Protein AF-A0AAV0AY81-F1 (afdb_monomer_lite)

Secondary structure (DSSP, 8-state):
-HHHHHHHHHHHHHTTTT--TTHHHHHHHHTT-SSHHHHHHHHHHHHHHHHHSGGGGGGGHHHHHHHHHHHTT-SS-HHHHHHHHHHHHHHHHHHHHHHHHHHHT-

Structure (mmCIF, N/CA/C/O backbone):
data_AF-A0AAV0AY81-F1
#
_entry.id   AF-A0AAV0AY81-F1
#
loop_
_atom_site.group_PDB
_atom_site.id
_atom_site.type_symbol
_atom_site.label_atom_id
_atom_site.label_alt_id
_atom_site.label_comp_id
_atom_site.label_asym_id
_atom_site.label_entity_id
_atom_site.label_seq_id
_atom_site.pdbx_PDB_ins_code
_atom_site.Cartn_x
_atom_site.Cartn_y
_atom_site.Cartn_z
_atom_site.occupancy
_atom_site.B_iso_or_equiv
_atom_site.auth_seq_id
_atom_site.auth_comp_id
_atom_site.auth_asym_id
_atom_site.auth_atom_id
_atom_site.pdbx_PDB_model_num
ATOM 1 N N . HIS A 1 1 ? -11.256 5.940 -5.815 1.00 75.69 1 HIS A N 1
ATOM 2 C CA . HIS A 1 1 ? -10.691 4.791 -6.559 1.00 75.69 1 HIS A CA 1
ATOM 3 C C . HIS A 1 1 ? -10.116 5.154 -7.933 1.00 75.69 1 HIS A C 1
ATOM 5 O O . HIS A 1 1 ? -8.985 4.763 -8.181 1.00 75.69 1 HIS A O 1
ATOM 11 N N . SER A 1 2 ? -10.782 5.932 -8.800 1.00 85.50 2 SER A N 1
ATOM 12 C CA . SER A 1 2 ? -10.244 6.259 -10.144 1.00 85.50 2 SER A CA 1
ATOM 13 C C . SER A 1 2 ? -8.879 6.969 -10.131 1.00 85.50 2 SER A C 1
ATOM 15 O O . SER A 1 2 ? -8.036 6.697 -10.974 1.00 85.50 2 SER A O 1
ATOM 17 N N . ILE A 1 3 ? -8.614 7.822 -9.135 1.00 87.75 3 ILE A N 1
ATOM 18 C CA . ILE A 1 3 ? -7.303 8.479 -8.970 1.00 87.75 3 ILE A CA 1
ATOM 19 C C . ILE A 1 3 ? -6.187 7.456 -8.705 1.00 87.75 3 ILE A C 1
ATOM 21 O O . ILE A 1 3 ? -5.106 7.581 -9.263 1.00 87.75 3 ILE A O 1
ATOM 25 N N . ALA A 1 4 ? -6.450 6.423 -7.900 1.00 90.38 4 ALA A N 1
ATOM 26 C CA . ALA A 1 4 ? -5.474 5.372 -7.613 1.00 90.38 4 ALA A CA 1
ATOM 27 C C . ALA A 1 4 ? -5.103 4.574 -8.871 1.00 90.38 4 ALA A C 1
ATOM 29 O O . ALA A 1 4 ? -3.936 4.255 -9.074 1.00 90.38 4 ALA A O 1
ATOM 30 N N . GLN A 1 5 ? -6.080 4.324 -9.750 1.00 89.12 5 GLN A N 1
ATOM 31 C CA . GLN A 1 5 ? -5.827 3.709 -11.054 1.00 89.12 5 GLN A CA 1
ATOM 32 C C . GLN A 1 5 ? -4.929 4.604 -11.908 1.00 89.12 5 GLN A C 1
ATOM 34 O O . GLN A 1 5 ? -3.900 4.142 -12.377 1.00 89.12 5 GLN A O 1
ATOM 39 N N . VAL A 1 6 ? -5.237 5.900 -12.018 1.00 93.56 6 VAL A N 1
ATOM 40 C CA . VAL A 1 6 ? -4.386 6.851 -12.754 1.00 93.56 6 VAL A CA 1
ATOM 41 C C . VAL A 1 6 ? -2.963 6.895 -12.186 1.00 93.56 6 VAL A C 1
ATOM 43 O O . VAL A 1 6 ? -2.004 6.864 -12.950 1.00 93.56 6 VAL A O 1
ATOM 46 N N . ILE A 1 7 ? -2.805 6.925 -10.858 1.00 93.56 7 ILE A N 1
ATOM 47 C CA . ILE A 1 7 ? -1.485 6.862 -10.213 1.00 93.56 7 ILE A CA 1
ATOM 48 C C . ILE A 1 7 ? -0.762 5.571 -10.602 1.00 93.56 7 ILE A C 1
ATOM 50 O O . ILE A 1 7 ? 0.421 5.624 -10.922 1.00 93.56 7 ILE A O 1
ATOM 54 N N . SER A 1 8 ? -1.460 4.435 -10.600 1.00 91.75 8 SER A N 1
ATOM 55 C CA . SER A 1 8 ? -0.893 3.141 -10.975 1.00 91.75 8 SER A CA 1
ATOM 56 C C . SER A 1 8 ? -0.442 3.092 -12.436 1.00 91.75 8 SER A C 1
ATOM 58 O O . SER A 1 8 ? 0.657 2.618 -12.698 1.00 91.75 8 SER A O 1
ATOM 60 N N . GLU A 1 9 ? -1.243 3.608 -13.369 1.00 93.31 9 GLU A N 1
ATOM 61 C CA . GLU A 1 9 ? -0.890 3.682 -14.797 1.00 93.31 9 GLU A CA 1
ATOM 62 C C . GLU A 1 9 ? 0.335 4.581 -15.022 1.00 93.31 9 GLU A C 1
ATOM 64 O O . GLU A 1 9 ? 1.262 4.242 -15.754 1.00 93.31 9 GLU A O 1
ATOM 69 N N . ILE A 1 10 ? 0.393 5.732 -14.342 1.00 94.44 10 ILE A N 1
ATOM 70 C CA . ILE A 1 10 ? 1.565 6.614 -14.421 1.00 94.44 10 ILE A CA 1
ATOM 71 C C . ILE A 1 10 ? 2.786 5.929 -13.793 1.00 94.44 10 ILE A C 1
ATOM 73 O O . ILE A 1 10 ? 3.892 6.044 -14.319 1.00 94.44 10 ILE A O 1
ATOM 77 N N . ALA A 1 11 ? 2.613 5.230 -12.672 1.00 94.00 11 ALA A N 1
ATOM 78 C CA . ALA A 1 11 ? 3.691 4.528 -11.988 1.00 94.00 11 ALA A CA 1
ATOM 79 C C . ALA A 1 11 ? 4.298 3.412 -12.852 1.00 94.00 11 ALA A C 1
ATOM 81 O O . ALA A 1 11 ? 5.523 3.305 -12.892 1.00 94.00 11 ALA A O 1
ATOM 82 N N . ASP A 1 12 ? 3.472 2.659 -13.582 1.00 93.06 12 ASP A N 1
ATOM 83 C CA . ASP A 1 12 ? 3.917 1.622 -14.524 1.00 93.06 12 ASP A CA 1
ATOM 84 C C . ASP A 1 12 ? 4.860 2.177 -15.595 1.00 93.06 12 ASP A C 1
ATOM 86 O O . ASP A 1 12 ? 5.906 1.604 -15.887 1.00 93.06 12 ASP A O 1
ATOM 90 N N . LEU A 1 13 ? 4.568 3.381 -16.085 1.00 93.00 13 LEU A N 1
ATOM 91 C CA . LEU A 1 13 ? 5.416 4.063 -17.061 1.00 93.00 13 LEU A CA 1
ATOM 92 C C . LEU A 1 13 ? 6.665 4.702 -16.434 1.00 93.00 13 LEU A C 1
ATOM 94 O O . LEU A 1 13 ? 7.720 4.761 -17.060 1.00 93.00 13 LEU A O 1
ATOM 98 N N . LYS A 1 14 ? 6.554 5.265 -15.224 1.00 92.75 14 LYS A N 1
ATOM 99 C CA . LYS A 1 14 ? 7.566 6.191 -14.674 1.00 92.75 14 LYS A CA 1
ATOM 100 C C . LYS A 1 14 ? 8.543 5.560 -13.692 1.00 92.75 14 LYS A C 1
ATOM 102 O O . LYS A 1 14 ? 9.664 6.061 -13.561 1.00 92.75 14 LYS A O 1
ATOM 107 N N . LEU A 1 15 ? 8.144 4.516 -12.972 1.00 91.25 15 LEU A N 1
ATOM 108 C CA . LEU A 1 15 ? 9.009 3.882 -11.978 1.00 91.25 15 LEU A CA 1
ATOM 109 C C . LEU A 1 15 ? 10.143 3.050 -12.600 1.00 91.25 15 LEU A C 1
ATOM 111 O O . LEU A 1 15 ? 11.259 3.169 -12.089 1.00 91.25 15 LEU A O 1
ATOM 115 N N . PRO A 1 16 ? 9.949 2.299 -13.707 1.00 88.06 16 PRO A N 1
ATOM 116 C CA . PRO A 1 16 ? 11.055 1.602 -14.375 1.00 88.06 16 PRO A CA 1
ATOM 117 C C . PRO A 1 16 ? 12.166 2.554 -14.847 1.00 88.06 16 PRO A C 1
ATOM 119 O O . PRO A 1 16 ? 13.348 2.228 -14.764 1.00 88.06 16 PRO A O 1
ATOM 122 N N . GLU A 1 17 ? 11.796 3.772 -15.255 1.00 90.44 17 GLU A N 1
ATOM 123 C CA . GLU A 1 17 ? 12.722 4.841 -15.657 1.00 90.44 17 GLU A CA 1
ATOM 124 C C . GLU A 1 17 ? 13.285 5.649 -14.468 1.00 90.44 17 GLU A C 1
ATOM 126 O O . GLU A 1 17 ? 14.009 6.625 -14.660 1.00 90.44 17 GLU A O 1
ATOM 131 N N . LYS A 1 18 ? 12.960 5.272 -13.222 1.00 86.00 18 LYS A N 1
ATOM 132 C CA . LYS A 1 18 ? 13.363 5.970 -11.984 1.00 86.00 18 LYS A CA 1
ATOM 133 C C . LYS A 1 18 ? 12.926 7.444 -11.925 1.00 86.00 18 LYS A C 1
ATOM 135 O O . LYS A 1 18 ? 13.526 8.242 -11.206 1.00 86.00 18 LYS A O 1
ATOM 140 N N . MET A 1 19 ? 11.856 7.815 -12.633 1.00 92.19 19 MET A N 1
ATOM 141 C CA . MET A 1 19 ? 11.404 9.210 -12.759 1.00 92.19 19 MET A CA 1
ATOM 142 C C . MET A 1 19 ? 10.382 9.647 -11.704 1.00 92.19 19 MET A C 1
ATOM 144 O O . MET A 1 19 ? 10.020 10.822 -11.656 1.00 92.19 19 MET A O 1
ATOM 148 N N . TRP A 1 20 ? 9.931 8.744 -10.827 1.00 93.62 20 TRP A N 1
ATOM 149 C CA . TRP A 1 20 ? 9.031 9.092 -9.721 1.00 93.62 20 TRP A CA 1
ATOM 150 C C . TRP A 1 20 ? 9.457 8.494 -8.366 1.00 93.62 20 TRP A C 1
ATOM 152 O O . TRP A 1 20 ? 8.659 7.858 -7.679 1.00 93.62 20 TRP A O 1
ATOM 162 N N . PRO A 1 21 ? 10.710 8.717 -7.928 1.00 90.44 21 PRO A N 1
ATOM 163 C CA . PRO A 1 21 ? 11.287 8.027 -6.769 1.00 90.44 21 PRO A CA 1
ATOM 164 C C . PRO A 1 21 ? 10.582 8.351 -5.443 1.00 90.44 21 PRO A C 1
ATOM 166 O O . PRO A 1 21 ? 10.615 7.560 -4.511 1.00 90.44 21 PRO A O 1
ATOM 169 N N . LYS A 1 22 ? 9.914 9.507 -5.356 1.00 94.00 22 LYS A N 1
ATOM 170 C CA . LYS A 1 22 ? 9.242 9.976 -4.134 1.00 94.00 22 LYS A CA 1
ATOM 171 C C . LYS A 1 22 ? 7.828 9.421 -3.943 1.00 94.00 22 LYS A C 1
ATOM 173 O O . LYS A 1 22 ? 7.203 9.742 -2.936 1.00 94.00 22 LYS A O 1
ATOM 178 N N . LEU A 1 23 ? 7.297 8.652 -4.900 1.00 94.38 23 LEU A N 1
ATOM 179 C CA . LEU A 1 23 ? 5.913 8.173 -4.845 1.00 94.38 23 LEU A CA 1
ATOM 180 C C . LEU A 1 23 ? 5.664 7.301 -3.610 1.00 94.38 23 LEU A C 1
ATOM 182 O O . LEU A 1 23 ? 4.701 7.533 -2.883 1.00 94.38 23 LEU A O 1
ATOM 186 N N . LEU A 1 24 ? 6.538 6.324 -3.357 1.00 93.06 24 LEU A N 1
ATOM 187 C CA . LEU A 1 24 ? 6.345 5.397 -2.246 1.00 93.06 24 LEU A CA 1
ATOM 188 C C . LEU A 1 24 ? 6.455 6.106 -0.892 1.00 93.06 24 LEU A C 1
ATOM 190 O O . LEU A 1 24 ? 5.560 5.965 -0.063 1.00 93.06 24 LEU A O 1
ATOM 194 N N . ASP A 1 25 ? 7.487 6.929 -0.698 1.00 93.75 25 ASP A N 1
ATOM 195 C CA . ASP A 1 25 ? 7.655 7.720 0.528 1.00 93.75 25 ASP A CA 1
ATOM 196 C C . ASP A 1 25 ? 6.456 8.639 0.787 1.00 93.75 25 ASP A C 1
ATOM 198 O O . ASP A 1 25 ? 5.996 8.773 1.924 1.00 93.75 25 ASP A O 1
ATOM 202 N N . PHE A 1 26 ? 5.920 9.255 -0.272 1.00 94.62 26 PHE A N 1
ATOM 203 C CA . PHE A 1 26 ? 4.713 10.069 -0.185 1.00 94.62 26 PHE A CA 1
ATOM 204 C C . PHE A 1 26 ? 3.515 9.251 0.310 1.00 94.62 26 PHE A C 1
ATOM 206 O O . PHE A 1 26 ? 2.835 9.685 1.240 1.00 94.62 26 PHE A O 1
ATOM 213 N N . LEU A 1 27 ? 3.275 8.067 -0.261 1.00 94.94 27 LEU A N 1
ATOM 214 C CA . LEU A 1 27 ? 2.165 7.197 0.144 1.00 94.94 27 LEU A CA 1
ATOM 215 C C . LEU A 1 27 ? 2.333 6.687 1.577 1.00 94.94 27 LEU A C 1
ATOM 217 O O . LEU A 1 27 ? 1.371 6.682 2.340 1.00 94.94 27 LEU A O 1
ATOM 221 N N . ILE A 1 28 ? 3.550 6.321 1.977 1.00 93.06 28 ILE A N 1
ATOM 222 C CA . ILE A 1 28 ? 3.832 5.878 3.346 1.00 93.06 28 ILE A CA 1
ATOM 223 C C . ILE A 1 28 ? 3.522 6.996 4.336 1.00 93.06 28 ILE A C 1
ATOM 225 O O . ILE A 1 28 ? 2.789 6.775 5.297 1.00 93.06 28 ILE A O 1
ATOM 229 N N . LYS A 1 29 ? 3.993 8.216 4.067 1.00 93.44 29 LYS A N 1
ATOM 230 C CA . LYS A 1 29 ? 3.687 9.373 4.913 1.00 93.44 29 LYS A CA 1
ATOM 231 C C . LYS A 1 29 ? 2.187 9.680 4.952 1.00 93.44 29 LYS A C 1
ATOM 233 O O . LYS A 1 29 ? 1.660 10.010 6.009 1.00 93.44 29 LYS A O 1
ATOM 238 N N . ALA A 1 30 ? 1.498 9.576 3.818 1.00 93.12 30 ALA A N 1
ATOM 239 C CA . ALA A 1 30 ? 0.062 9.828 3.739 1.00 93.12 30 ALA A CA 1
ATOM 240 C C . ALA A 1 30 ? -0.768 8.774 4.500 1.00 93.12 30 ALA A C 1
ATOM 242 O O . ALA A 1 30 ? -1.867 9.079 4.958 1.00 93.12 30 ALA A O 1
ATOM 243 N N . SER A 1 31 ? -0.235 7.561 4.694 1.00 91.81 31 SER A N 1
ATOM 244 C CA . SER A 1 31 ? -0.913 6.497 5.450 1.00 91.81 31 SER A CA 1
ATOM 245 C C . SER A 1 31 ? -1.075 6.802 6.944 1.00 91.81 31 SER A C 1
ATOM 247 O O . SER A 1 31 ? -1.924 6.202 7.596 1.00 91.81 31 SER A O 1
ATOM 249 N N . ASP A 1 32 ? -0.314 7.765 7.475 1.00 90.00 32 ASP A N 1
ATOM 250 C CA . ASP A 1 32 ? -0.408 8.227 8.864 1.00 90.00 32 ASP A CA 1
ATOM 251 C C . ASP A 1 32 ? -1.459 9.333 9.070 1.00 90.00 32 ASP A C 1
ATOM 253 O O . ASP A 1 32 ? -1.550 9.908 10.160 1.00 90.00 32 ASP A O 1
ATOM 257 N N . SER A 1 33 ? -2.252 9.659 8.042 1.00 89.50 33 SER A N 1
ATOM 258 C CA . SER A 1 33 ? -3.301 10.669 8.162 1.00 89.50 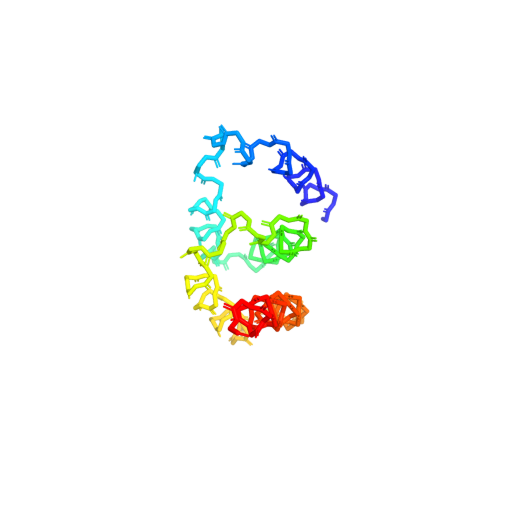33 SER A CA 1
ATOM 259 C C . SER A 1 33 ? -4.294 10.322 9.283 1.00 89.50 33 SER A C 1
ATOM 261 O O . SER A 1 33 ? -4.750 9.181 9.393 1.00 89.50 33 SER A O 1
ATOM 263 N N . PRO A 1 34 ? -4.697 11.296 10.123 1.00 86.88 34 PRO A N 1
ATOM 264 C CA . PRO A 1 34 ? -5.719 11.062 11.137 1.00 86.88 34 PRO A CA 1
ATOM 265 C C . PRO A 1 34 ? -7.113 10.828 10.533 1.00 86.88 34 PRO A C 1
ATOM 267 O O . PRO A 1 34 ? -7.985 10.294 11.236 1.00 86.88 34 PRO A O 1
ATOM 270 N N . ALA A 1 35 ? -7.326 11.226 9.272 1.00 89.69 35 ALA A N 1
ATOM 271 C CA . ALA A 1 35 ? -8.584 11.105 8.553 1.00 89.69 35 ALA A CA 1
ATOM 272 C C . ALA A 1 35 ? -8.722 9.715 7.915 1.00 89.69 35 ALA A C 1
ATOM 274 O O . ALA A 1 35 ? -7.984 9.361 6.998 1.00 89.69 35 ALA A O 1
ATOM 275 N N . ALA A 1 36 ? -9.726 8.952 8.359 1.00 88.06 36 ALA A N 1
ATOM 276 C CA . ALA A 1 36 ? -9.957 7.582 7.892 1.00 88.06 36 ALA A CA 1
ATOM 277 C C . ALA A 1 36 ? -10.096 7.490 6.361 1.00 88.06 36 ALA A C 1
ATOM 279 O O . ALA A 1 36 ? -9.519 6.603 5.745 1.00 88.06 36 ALA A O 1
ATOM 280 N N . HIS A 1 37 ? -10.783 8.452 5.737 1.00 89.44 37 HIS A N 1
ATOM 281 C CA . HIS A 1 37 ? -10.952 8.481 4.285 1.00 89.44 37 HIS A CA 1
ATOM 282 C C . HIS A 1 37 ? -9.629 8.658 3.520 1.00 89.44 37 HIS A C 1
ATOM 284 O O . HIS A 1 37 ? -9.419 8.036 2.482 1.00 89.44 37 HIS A O 1
ATOM 290 N N . GLU A 1 38 ? -8.710 9.486 4.024 1.00 91.00 38 GLU A N 1
ATOM 291 C CA . GLU A 1 38 ? -7.403 9.663 3.382 1.00 91.00 38 GLU A CA 1
ATOM 292 C C . GLU A 1 38 ? -6.585 8.373 3.468 1.00 91.00 38 GLU A C 1
ATOM 294 O O . GLU A 1 38 ? -5.992 7.942 2.479 1.00 91.00 38 GLU A O 1
ATOM 299 N N . GLN A 1 39 ? -6.627 7.707 4.622 1.00 92.06 39 GLN A N 1
ATOM 300 C CA . GLN A 1 39 ? -5.975 6.420 4.826 1.00 92.06 39 GLN A CA 1
ATOM 301 C C . GLN A 1 39 ? -6.557 5.332 3.908 1.00 92.06 39 GLN A C 1
ATOM 303 O O . GLN A 1 39 ? -5.793 4.595 3.288 1.00 92.06 39 GLN A O 1
ATOM 308 N N . GLU A 1 40 ? -7.882 5.266 3.737 1.00 93.7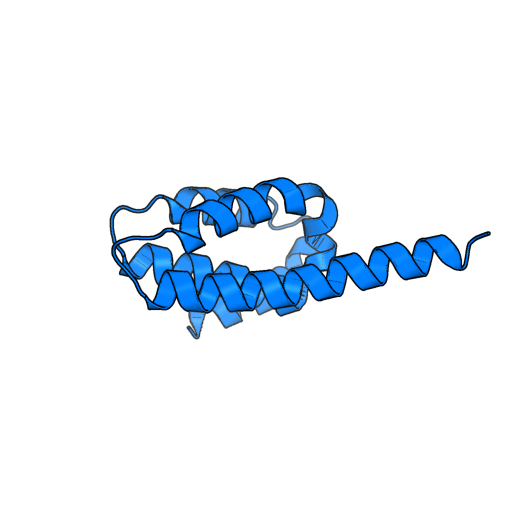5 40 GLU A N 1
ATOM 309 C CA . GLU A 1 40 ? -8.541 4.365 2.774 1.00 93.75 40 GLU A CA 1
ATOM 310 C C . GLU A 1 40 ? -8.008 4.564 1.353 1.00 93.75 40 GLU A C 1
ATOM 312 O O . GLU A 1 40 ? -7.618 3.602 0.687 1.00 93.75 40 GLU A O 1
ATOM 317 N N . VAL A 1 41 ? -7.939 5.817 0.892 1.00 94.06 41 VAL A N 1
ATOM 318 C CA . VAL A 1 41 ? -7.450 6.144 -0.454 1.00 94.06 41 VAL A CA 1
ATOM 319 C C . VAL A 1 41 ? -5.983 5.751 -0.622 1.00 94.06 41 VAL A C 1
ATOM 321 O O . VAL A 1 41 ? -5.612 5.199 -1.662 1.00 94.06 41 VAL A O 1
ATOM 324 N N . VAL A 1 42 ? -5.149 5.997 0.388 1.00 94.88 42 VAL A N 1
ATOM 325 C CA . VAL A 1 42 ? -3.723 5.648 0.361 1.00 94.88 42 VAL A CA 1
ATOM 326 C C . VAL A 1 42 ? -3.526 4.135 0.314 1.00 94.88 42 VAL A C 1
ATOM 328 O O . VAL A 1 42 ? -2.791 3.647 -0.546 1.00 94.88 42 VAL A O 1
ATOM 331 N N . ILE A 1 43 ? -4.211 3.381 1.177 1.00 95.88 43 ILE A N 1
ATOM 332 C CA . ILE A 1 43 ? -4.124 1.915 1.199 1.00 95.88 43 ILE A CA 1
ATOM 333 C C . ILE A 1 43 ? -4.640 1.316 -0.108 1.00 95.88 43 ILE A C 1
ATOM 335 O O . ILE A 1 43 ? -3.998 0.424 -0.663 1.00 95.88 43 ILE A O 1
ATOM 339 N N . PHE A 1 44 ? -5.737 1.839 -0.657 1.00 95.69 44 PHE A N 1
ATOM 340 C CA . PHE A 1 44 ? -6.228 1.402 -1.960 1.00 95.69 44 PHE A CA 1
ATOM 341 C C . PHE A 1 44 ? -5.237 1.713 -3.090 1.00 95.69 44 PHE A C 1
ATOM 343 O O . PHE A 1 44 ? -5.054 0.898 -3.991 1.00 95.69 44 PHE A O 1
ATOM 350 N N . THR A 1 45 ? -4.552 2.857 -3.031 1.00 95.88 45 THR A N 1
ATOM 351 C CA . THR A 1 45 ? -3.508 3.205 -4.007 1.00 95.88 45 THR A CA 1
ATOM 352 C C . THR A 1 45 ? -2.325 2.245 -3.923 1.00 95.88 45 THR A C 1
ATOM 354 O O . THR A 1 45 ? -1.862 1.744 -4.949 1.00 95.88 45 THR A O 1
ATOM 357 N N . LEU A 1 46 ? -1.876 1.916 -2.710 1.00 95.06 46 LEU A N 1
ATOM 358 C CA . LEU A 1 46 ? -0.838 0.907 -2.498 1.00 95.06 46 LEU A CA 1
ATOM 359 C C . LEU A 1 46 ? -1.282 -0.463 -3.020 1.00 95.06 46 LEU A C 1
ATOM 361 O O . LEU A 1 46 ? -0.522 -1.100 -3.741 1.00 95.06 46 LEU A O 1
ATOM 365 N N . TYR A 1 47 ? -2.522 -0.882 -2.754 1.00 94.56 47 TYR A N 1
ATOM 366 C CA . TYR A 1 47 ? -3.095 -2.105 -3.323 1.00 94.56 47 TYR A CA 1
ATOM 367 C C . TYR A 1 47 ? -3.027 -2.122 -4.858 1.00 94.56 47 TYR A C 1
ATOM 369 O O . TYR A 1 47 ? -2.559 -3.101 -5.441 1.00 94.56 47 TYR A O 1
ATOM 377 N N . THR A 1 48 ? -3.438 -1.038 -5.524 1.00 94.00 48 THR A N 1
ATOM 378 C CA . THR A 1 48 ? -3.367 -0.956 -6.991 1.00 94.00 48 THR A CA 1
ATOM 379 C C . THR A 1 48 ? -1.931 -0.995 -7.507 1.00 94.00 48 THR A C 1
ATOM 381 O O . THR A 1 48 ? -1.660 -1.698 -8.473 1.00 94.00 48 THR A O 1
ATOM 384 N N . LEU A 1 49 ? -0.990 -0.338 -6.824 1.00 93.31 49 LEU A N 1
ATOM 385 C CA . LEU A 1 49 ? 0.425 -0.382 -7.196 1.00 93.31 49 LEU A CA 1
ATOM 386 C C . LEU A 1 49 ? 1.018 -1.785 -7.040 1.00 93.31 49 LEU A C 1
ATOM 388 O O . LEU A 1 49 ? 1.803 -2.205 -7.885 1.00 93.31 49 LEU A O 1
ATOM 392 N N . MET A 1 50 ? 0.620 -2.536 -6.010 1.00 91.44 50 MET A N 1
ATOM 393 C CA . MET A 1 50 ? 1.054 -3.929 -5.848 1.00 91.44 50 MET A CA 1
ATOM 394 C C . MET A 1 50 ? 0.516 -4.846 -6.956 1.00 91.44 50 MET A C 1
ATOM 396 O O . MET A 1 50 ? 1.122 -5.871 -7.244 1.00 91.44 50 MET A O 1
ATOM 400 N N . ASN A 1 51 ? -0.591 -4.496 -7.611 1.00 88.56 51 ASN A N 1
ATOM 401 C CA . ASN A 1 51 ? -1.078 -5.269 -8.756 1.00 88.56 51 ASN A CA 1
ATOM 402 C C . ASN A 1 51 ? -0.311 -4.987 -10.047 1.00 88.56 51 ASN A C 1
ATOM 404 O O . ASN A 1 51 ? -0.218 -5.870 -10.892 1.00 88.56 51 ASN A O 1
ATOM 408 N N . THR A 1 52 ? 0.216 -3.775 -10.195 1.00 87.69 52 THR A N 1
ATOM 409 C CA . THR A 1 52 ? 0.764 -3.305 -11.474 1.00 87.69 52 THR A CA 1
ATOM 410 C C . THR A 1 52 ? 2.289 -3.355 -11.489 1.00 87.69 52 THR A C 1
ATOM 412 O O . THR A 1 52 ? 2.884 -3.861 -12.430 1.00 87.69 52 THR A O 1
ATOM 415 N N . VAL A 1 53 ? 2.934 -2.896 -10.412 1.00 87.06 53 VAL A N 1
ATOM 416 C CA . VAL A 1 53 ? 4.380 -2.606 -10.371 1.00 87.06 53 VAL A CA 1
ATOM 417 C C . VAL A 1 53 ? 5.088 -3.195 -9.146 1.00 87.06 53 VAL A C 1
ATOM 419 O O . VAL A 1 53 ? 6.113 -2.676 -8.705 1.00 87.06 53 VAL A O 1
ATOM 422 N N . VAL A 1 54 ? 4.576 -4.283 -8.559 1.00 85.50 54 VAL A N 1
ATOM 423 C CA . VAL A 1 54 ? 5.167 -4.882 -7.340 1.00 85.50 54 VAL A CA 1
ATOM 424 C C . VAL A 1 54 ? 6.659 -5.196 -7.480 1.00 85.50 54 VAL A C 1
ATOM 426 O O . VAL A 1 54 ? 7.419 -4.957 -6.544 1.00 85.50 54 VAL A O 1
ATOM 429 N N . GLY A 1 55 ? 7.103 -5.645 -8.659 1.00 85.62 55 GLY A N 1
ATOM 430 C CA . GLY A 1 55 ? 8.514 -5.947 -8.912 1.00 85.62 55 GLY A CA 1
ATOM 431 C C . GLY A 1 55 ? 9.430 -4.730 -8.789 1.00 85.62 55 GLY A C 1
ATOM 432 O O . GLY A 1 55 ? 10.570 -4.863 -8.353 1.00 85.62 55 GLY A O 1
ATOM 433 N N . THR A 1 56 ? 8.924 -3.531 -9.082 1.00 88.62 56 THR A N 1
ATOM 434 C CA . THR A 1 56 ? 9.684 -2.283 -8.945 1.00 88.62 56 THR A CA 1
ATOM 435 C C . THR A 1 56 ? 9.906 -1.887 -7.485 1.00 88.62 56 THR A C 1
ATOM 437 O O . THR A 1 56 ? 10.841 -1.148 -7.190 1.00 88.62 56 THR A O 1
ATOM 440 N N . PHE A 1 57 ? 9.092 -2.405 -6.563 1.00 87.94 57 PHE A N 1
ATOM 441 C CA . PHE A 1 57 ? 9.192 -2.143 -5.126 1.00 87.94 57 PHE A CA 1
ATOM 442 C C . PHE A 1 57 ? 9.782 -3.315 -4.331 1.00 87.94 57 PHE A C 1
ATOM 444 O O . PHE A 1 57 ? 9.649 -3.336 -3.108 1.00 87.94 57 PHE A O 1
ATOM 451 N N . ALA A 1 58 ? 10.443 -4.278 -4.987 1.00 87.31 58 ALA A N 1
ATOM 452 C CA . ALA A 1 58 ? 10.996 -5.472 -4.340 1.00 87.31 58 ALA A CA 1
ATOM 453 C C . ALA A 1 58 ? 11.876 -5.140 -3.116 1.00 87.31 58 ALA A C 1
ATOM 455 O O . ALA A 1 58 ? 11.700 -5.720 -2.044 1.00 87.31 58 ALA A O 1
ATOM 456 N N . GLU A 1 59 ? 12.760 -4.146 -3.241 1.00 88.44 59 GLU A N 1
ATOM 457 C CA . GLU A 1 59 ? 13.641 -3.690 -2.152 1.00 88.44 59 GLU A CA 1
ATOM 458 C C . GLU A 1 59 ? 12.878 -2.989 -1.014 1.00 88.44 59 GLU A C 1
ATOM 460 O O . GLU A 1 59 ? 13.322 -2.987 0.134 1.00 88.44 59 GLU A O 1
ATOM 465 N N . ASN A 1 60 ? 11.702 -2.425 -1.304 1.00 90.50 60 ASN A N 1
ATOM 466 C CA . ASN A 1 60 ? 10.871 -1.716 -0.333 1.00 90.50 60 ASN A CA 1
ATOM 467 C C . ASN A 1 60 ? 9.795 -2.600 0.317 1.00 90.50 60 ASN A C 1
ATOM 469 O O . ASN A 1 60 ? 9.094 -2.136 1.223 1.00 90.50 60 ASN A O 1
ATOM 473 N N . LEU A 1 61 ? 9.658 -3.867 -0.092 1.00 88.94 61 LEU A N 1
ATOM 474 C CA . LEU A 1 61 ? 8.643 -4.777 0.445 1.00 88.94 61 LEU A CA 1
ATOM 475 C C . LEU A 1 61 ? 8.637 -4.865 1.981 1.00 88.94 61 LEU A C 1
ATOM 477 O O . LEU A 1 61 ? 7.543 -4.814 2.543 1.00 88.94 61 LEU A O 1
ATOM 481 N N . PRO A 1 62 ? 9.780 -4.924 2.700 1.00 89.75 62 PRO A N 1
ATOM 482 C CA . PRO A 1 62 ? 9.767 -4.937 4.166 1.00 89.75 62 PRO A CA 1
ATOM 483 C C . PRO A 1 62 ? 9.049 -3.725 4.780 1.00 89.75 62 PRO A C 1
ATOM 485 O O . PRO A 1 62 ? 8.296 -3.860 5.744 1.00 89.75 62 PRO A O 1
ATOM 488 N N . GLN A 1 63 ? 9.239 -2.540 4.196 1.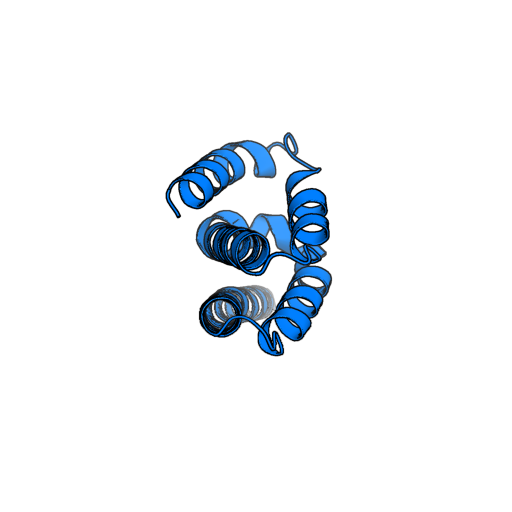00 91.62 63 GLN A N 1
ATOM 489 C CA . GLN A 1 63 ? 8.600 -1.308 4.655 1.00 91.62 63 GLN A CA 1
ATOM 490 C C . GLN A 1 63 ? 7.096 -1.312 4.350 1.00 91.62 63 GLN A C 1
ATOM 492 O O . GLN A 1 63 ? 6.292 -0.942 5.207 1.00 91.62 63 GLN A O 1
ATOM 497 N N . ILE A 1 64 ? 6.712 -1.790 3.163 1.00 92.62 64 ILE A N 1
ATOM 498 C CA . ILE A 1 64 ? 5.309 -1.937 2.753 1.00 92.62 64 ILE A CA 1
ATOM 499 C C . ILE A 1 64 ? 4.583 -2.946 3.658 1.00 92.62 64 ILE A C 1
ATOM 501 O O . ILE A 1 64 ? 3.461 -2.687 4.090 1.00 92.62 64 ILE A O 1
ATOM 505 N N . TYR A 1 65 ? 5.232 -4.056 4.025 1.00 91.38 65 TYR A N 1
ATOM 506 C CA . TYR A 1 65 ? 4.672 -5.028 4.964 1.00 91.38 65 TYR A CA 1
ATOM 507 C C . TYR A 1 65 ? 4.425 -4.439 6.347 1.00 91.38 65 TYR A C 1
ATOM 509 O O . TYR A 1 65 ? 3.362 -4.680 6.914 1.00 91.38 65 TYR A O 1
ATOM 517 N N . ASN A 1 66 ? 5.357 -3.647 6.882 1.00 92.25 66 ASN A N 1
ATOM 518 C CA . ASN A 1 66 ? 5.147 -2.969 8.163 1.00 92.25 66 ASN A CA 1
ATOM 519 C C . ASN A 1 66 ? 3.961 -1.998 8.108 1.00 92.25 66 ASN A C 1
ATOM 521 O O . ASN A 1 66 ? 3.155 -1.956 9.041 1.00 92.25 66 ASN A O 1
ATOM 525 N N . LEU A 1 67 ? 3.819 -1.256 7.007 1.00 94.69 67 LEU A N 1
ATOM 526 C CA . LEU A 1 67 ? 2.672 -0.378 6.791 1.00 94.69 67 LEU A CA 1
ATOM 527 C C . LEU A 1 67 ? 1.362 -1.176 6.762 1.00 94.69 67 LEU A C 1
ATOM 529 O O . LEU A 1 67 ? 0.419 -0.827 7.471 1.00 94.69 67 LEU A O 1
ATOM 533 N N . PHE A 1 68 ? 1.303 -2.279 6.013 1.00 95.06 68 PHE A N 1
ATOM 534 C CA . PHE A 1 68 ? 0.117 -3.136 5.977 1.00 95.06 68 PHE A CA 1
ATOM 535 C C . PHE A 1 68 ? -0.163 -3.816 7.322 1.00 95.06 68 PHE A C 1
ATOM 537 O O . PHE A 1 68 ? -1.315 -3.890 7.735 1.00 95.06 68 PHE A O 1
ATOM 544 N N . ALA A 1 69 ? 0.855 -4.238 8.071 1.00 94.31 69 ALA A N 1
ATOM 545 C CA . ALA A 1 69 ? 0.665 -4.789 9.413 1.00 94.31 69 ALA A CA 1
ATOM 546 C C . ALA A 1 69 ? -0.008 -3.778 10.358 1.00 94.31 69 ALA A C 1
ATOM 548 O O . ALA A 1 69 ? -0.897 -4.152 11.124 1.00 94.31 69 ALA A O 1
ATOM 549 N N . LYS A 1 70 ? 0.362 -2.494 10.259 1.00 94.25 70 LYS A N 1
ATOM 550 C CA . LYS A 1 70 ? -0.297 -1.400 10.985 1.00 94.25 70 LYS A CA 1
ATOM 551 C C . LYS A 1 70 ? -1.727 -1.169 10.484 1.00 94.25 70 LYS A C 1
ATOM 553 O O . LYS A 1 70 ? -2.647 -1.097 11.293 1.00 94.25 70 LYS A O 1
ATOM 558 N N . ALA A 1 71 ? -1.929 -1.093 9.168 1.00 95.44 71 ALA A N 1
ATOM 559 C CA . ALA A 1 71 ? -3.239 -0.831 8.567 1.00 95.44 71 ALA A CA 1
ATOM 560 C C . ALA A 1 71 ? -4.263 -1.959 8.815 1.00 95.44 71 ALA A C 1
ATOM 562 O O . ALA A 1 71 ? -5.451 -1.690 8.972 1.00 95.44 71 ALA A O 1
ATOM 563 N N . LEU A 1 72 ? -3.822 -3.215 8.949 1.00 96.00 72 LEU A N 1
ATOM 564 C CA . LEU A 1 72 ? -4.680 -4.337 9.362 1.00 96.00 72 LEU A CA 1
ATOM 565 C C . LEU A 1 72 ? -5.326 -4.131 10.735 1.00 96.00 72 LEU A C 1
ATOM 567 O O . LEU A 1 72 ? -6.395 -4.680 11.002 1.00 96.00 72 LEU A O 1
ATOM 571 N N . GLN A 1 73 ? -4.670 -3.369 11.607 1.00 94.94 73 GLN A N 1
ATOM 572 C CA . GLN A 1 73 ? -5.130 -3.083 12.962 1.00 94.94 73 GLN A CA 1
ATOM 573 C C . GLN A 1 73 ? -5.876 -1.749 13.046 1.00 94.94 73 GLN A C 1
ATOM 575 O O . GLN A 1 73 ? -6.136 -1.272 14.150 1.00 94.94 73 GLN A O 1
ATOM 580 N N . ASP A 1 74 ? -6.219 -1.136 11.906 1.00 94.38 74 ASP A N 1
ATOM 581 C CA . ASP A 1 74 ? -6.886 0.159 11.900 1.00 94.38 74 ASP A CA 1
ATOM 582 C C . ASP A 1 74 ? -8.207 0.089 12.683 1.00 94.38 74 ASP A C 1
ATOM 584 O O . ASP A 1 74 ? -9.077 -0.706 12.325 1.00 94.38 74 ASP A O 1
ATOM 588 N N . PRO A 1 75 ? -8.400 0.884 13.749 1.00 91.75 75 PRO A N 1
ATOM 589 C CA . PRO A 1 75 ? -9.601 0.788 14.570 1.00 91.75 75 PRO A CA 1
ATOM 590 C C . PRO A 1 75 ? -10.793 1.545 13.970 1.00 91.75 75 PRO A C 1
ATOM 592 O O . PRO A 1 75 ? -11.926 1.330 14.401 1.00 91.75 75 PRO A O 1
ATOM 595 N N . LYS A 1 76 ? -10.559 2.434 12.999 1.00 91.06 76 LYS A N 1
ATOM 596 C CA . LYS A 1 76 ? -11.528 3.424 12.516 1.00 91.06 76 LYS A CA 1
ATOM 597 C C . LYS A 1 76 ? -12.274 2.959 11.270 1.00 91.06 76 LYS A C 1
ATOM 599 O O . LYS A 1 76 ? -13.454 3.267 11.135 1.00 91.06 76 LYS A O 1
ATOM 604 N N . SER A 1 77 ? -11.607 2.235 10.373 1.00 94.56 77 SER A N 1
ATOM 605 C CA . SER A 1 77 ? -12.149 1.853 9.072 1.00 94.56 77 SER A CA 1
ATOM 606 C C . SER A 1 77 ? -12.017 0.355 8.814 1.00 94.56 77 SER A C 1
ATOM 608 O O . SER A 1 77 ? -10.928 -0.215 8.747 1.00 94.56 77 SER A O 1
ATOM 610 N N . LEU A 1 78 ? -13.167 -0.295 8.619 1.00 95.06 78 LEU A N 1
ATOM 611 C CA . LEU A 1 78 ? -13.218 -1.674 8.138 1.00 95.06 78 LEU A CA 1
ATOM 612 C C . LEU A 1 78 ? -12.655 -1.792 6.716 1.00 95.06 78 LEU A C 1
ATOM 614 O O . LEU A 1 78 ? -12.013 -2.794 6.413 1.00 95.06 78 LEU A O 1
ATOM 618 N N . GLU A 1 79 ? -12.863 -0.777 5.878 1.00 95.12 79 GLU A N 1
ATOM 619 C CA . GLU A 1 79 ? -12.431 -0.770 4.480 1.00 95.12 79 GLU A CA 1
ATOM 620 C C . GLU A 1 79 ? -10.904 -0.745 4.363 1.00 95.12 79 GLU A C 1
ATOM 622 O O . GLU A 1 79 ? -10.330 -1.497 3.571 1.00 95.12 79 GLU A O 1
ATOM 627 N N . VAL A 1 80 ? -10.232 0.037 5.221 1.00 95.75 80 VAL A N 1
ATOM 628 C CA . VAL A 1 80 ? -8.767 0.009 5.365 1.00 95.75 80 VAL A CA 1
ATOM 629 C C . VAL A 1 80 ? -8.298 -1.410 5.662 1.00 95.75 80 VAL A C 1
ATOM 631 O O . VAL A 1 80 ? -7.432 -1.934 4.956 1.00 95.75 80 VAL A O 1
ATOM 634 N N . ARG A 1 81 ? -8.890 -2.066 6.668 1.00 97.06 81 ARG A N 1
ATOM 635 C CA . ARG A 1 81 ? -8.506 -3.433 7.046 1.00 97.06 81 ARG A CA 1
ATOM 636 C C . ARG A 1 81 ? -8.759 -4.425 5.907 1.00 97.06 81 ARG A C 1
ATOM 638 O O . ARG A 1 81 ? -7.874 -5.217 5.589 1.00 97.06 81 ARG A O 1
ATOM 645 N N . ALA A 1 82 ? -9.926 -4.361 5.267 1.00 97.00 82 ALA A N 1
ATOM 646 C CA . ALA A 1 82 ? -10.309 -5.258 4.178 1.00 97.00 82 ALA A CA 1
ATOM 647 C C . ALA A 1 82 ? -9.384 -5.115 2.958 1.00 97.00 82 ALA A C 1
ATOM 649 O O . ALA A 1 82 ? -8.837 -6.110 2.474 1.00 97.00 82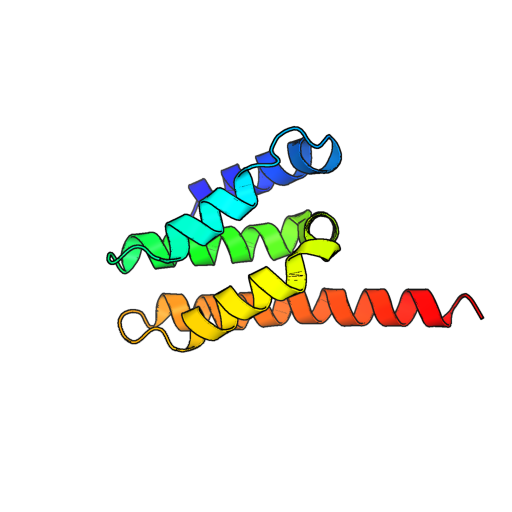 ALA A O 1
ATOM 650 N N . THR A 1 83 ? -9.134 -3.882 2.515 1.00 96.38 83 THR A N 1
ATOM 651 C CA . THR A 1 83 ? -8.231 -3.594 1.390 1.00 96.38 83 THR A CA 1
ATOM 652 C C . THR A 1 83 ? -6.798 -4.016 1.709 1.00 96.38 83 THR A C 1
ATOM 654 O O . THR A 1 83 ? -6.094 -4.553 0.855 1.00 96.38 83 THR A O 1
ATOM 657 N N . THR A 1 84 ? -6.365 -3.850 2.960 1.00 96.56 84 THR A N 1
ATOM 658 C CA . THR A 1 84 ? -5.033 -4.288 3.395 1.00 96.56 84 THR A CA 1
ATOM 659 C C . THR A 1 84 ? -4.866 -5.807 3.291 1.00 96.56 84 THR A C 1
ATOM 661 O O . THR A 1 84 ? -3.833 -6.277 2.814 1.00 96.56 84 THR A O 1
ATOM 664 N N . VAL A 1 85 ? -5.883 -6.592 3.670 1.00 96.44 85 VAL A N 1
ATOM 665 C CA . VAL A 1 85 ? -5.864 -8.057 3.485 1.00 96.44 85 VAL A CA 1
ATOM 666 C C . VAL A 1 85 ? -5.730 -8.417 2.003 1.00 96.44 85 VAL A C 1
ATOM 668 O O . VAL A 1 85 ? -4.929 -9.286 1.652 1.00 96.44 85 VAL A O 1
ATOM 671 N N . GLN A 1 86 ? -6.466 -7.732 1.124 1.00 94.44 86 GLN A N 1
ATOM 672 C CA . GLN A 1 86 ? -6.369 -7.945 -0.324 1.00 94.44 86 GLN A CA 1
ATOM 673 C C . GLN A 1 86 ? -4.965 -7.626 -0.847 1.00 94.44 86 GLN A C 1
ATOM 675 O O . GLN A 1 86 ? -4.399 -8.421 -1.599 1.00 94.44 86 GLN A O 1
ATOM 680 N N . ALA A 1 87 ? -4.376 -6.509 -0.412 1.00 93.06 87 ALA A N 1
ATOM 681 C CA . ALA A 1 87 ? -3.019 -6.122 -0.782 1.00 93.06 87 ALA A CA 1
ATOM 682 C C . ALA A 1 87 ? -1.986 -7.162 -0.351 1.00 93.06 87 ALA A C 1
ATOM 684 O O . ALA A 1 87 ? -1.182 -7.592 -1.175 1.00 93.06 87 ALA A O 1
ATOM 685 N N . LEU A 1 88 ? -2.056 -7.644 0.890 1.00 92.38 88 LEU A N 1
ATOM 686 C CA . LEU A 1 88 ? -1.168 -8.700 1.379 1.00 92.38 88 LEU A CA 1
ATOM 687 C C . LEU A 1 88 ? -1.293 -9.995 0.571 1.00 92.38 88 LEU A C 1
ATOM 689 O O . LEU A 1 88 ? -0.276 -10.625 0.279 1.00 92.38 88 LEU A O 1
ATOM 693 N N . GLY A 1 89 ? -2.511 -10.362 0.158 1.00 89.31 89 GLY A N 1
ATOM 694 C CA . GLY A 1 89 ? -2.736 -11.481 -0.758 1.00 89.31 89 GLY A CA 1
ATOM 695 C C . GLY A 1 89 ? -1.917 -11.341 -2.044 1.00 89.31 89 GLY A C 1
ATOM 696 O O . GLY A 1 89 ? -1.191 -12.263 -2.411 1.00 89.31 89 GLY A O 1
ATOM 697 N N . ARG A 1 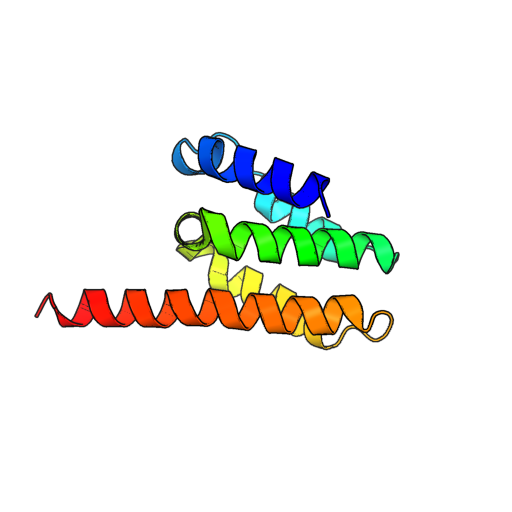90 ? -1.935 -10.157 -2.662 1.00 86.62 90 ARG A N 1
ATOM 698 C CA . ARG A 1 90 ? -1.204 -9.878 -3.911 1.00 86.62 90 ARG A CA 1
ATOM 699 C C . ARG A 1 90 ? 0.305 -9.874 -3.740 1.00 86.62 90 ARG A C 1
ATOM 701 O O . ARG A 1 90 ? 1.007 -10.517 -4.515 1.00 86.62 90 ARG A O 1
ATOM 708 N N . VAL A 1 91 ? 0.822 -9.241 -2.690 1.00 84.06 91 VAL A N 1
ATOM 709 C CA . VAL A 1 91 ? 2.274 -9.261 -2.448 1.00 84.06 91 VAL A CA 1
ATOM 710 C C . VAL A 1 91 ? 2.768 -10.687 -2.144 1.00 84.06 91 VAL A C 1
ATOM 712 O O . VAL A 1 91 ? 3.860 -11.076 -2.562 1.00 84.06 91 VAL A O 1
ATOM 715 N N . SER A 1 92 ? 1.943 -11.522 -1.499 1.00 83.06 92 SER A N 1
ATOM 716 C CA . SER A 1 92 ? 2.293 -12.925 -1.230 1.00 83.06 92 SER A CA 1
ATOM 717 C C . SER A 1 92 ? 2.465 -13.776 -2.499 1.00 83.06 92 SER A C 1
ATOM 719 O O . SER A 1 92 ? 3.256 -14.724 -2.500 1.00 83.06 92 SER A O 1
ATOM 721 N N . GLU A 1 93 ? 1.763 -13.441 -3.587 1.00 80.62 93 GLU A N 1
ATOM 722 C CA . GLU A 1 93 ? 1.918 -14.099 -4.890 1.00 80.62 93 GLU A CA 1
ATOM 723 C C . GLU A 1 93 ? 3.296 -13.791 -5.490 1.00 80.62 93 GLU A C 1
ATOM 725 O O . GLU A 1 93 ? 3.966 -14.696 -5.996 1.00 80.62 93 GLU A O 1
ATOM 730 N N . PHE A 1 94 ? 3.771 -12.552 -5.332 1.00 74.19 94 PHE A N 1
ATOM 731 C CA . PHE A 1 94 ? 5.091 -12.131 -5.798 1.00 74.19 94 PHE A CA 1
ATOM 732 C C . PHE A 1 94 ? 6.232 -12.849 -5.056 1.00 74.19 94 PHE A C 1
ATOM 734 O O . PHE A 1 94 ? 7.161 -13.355 -5.686 1.00 74.19 94 PHE A O 1
ATOM 741 N N . MET A 1 95 ? 6.130 -13.010 -3.729 1.00 68.94 95 MET A N 1
ATOM 742 C CA . MET A 1 95 ? 7.131 -13.758 -2.945 1.00 68.94 95 MET A CA 1
ATOM 743 C C . MET A 1 95 ? 7.298 -15.214 -3.406 1.00 68.94 95 MET A C 1
ATOM 745 O O . MET A 1 95 ? 8.396 -15.775 -3.344 1.00 68.94 95 MET A O 1
ATOM 749 N N . LYS A 1 96 ? 6.205 -15.863 -3.826 1.00 62.38 96 LYS A N 1
ATOM 750 C CA . LYS A 1 96 ? 6.243 -17.252 -4.311 1.00 62.38 96 LYS A CA 1
ATOM 751 C C . LYS A 1 96 ? 6.929 -17.356 -5.672 1.00 62.38 96 LYS A C 1
ATOM 753 O O . LYS A 1 96 ? 7.623 -18.342 -5.916 1.00 62.38 96 LYS A O 1
ATOM 758 N N . ALA A 1 97 ? 6.746 -16.360 -6.538 1.00 60.41 97 ALA A N 1
ATOM 759 C CA . ALA A 1 97 ? 7.382 -16.316 -7.850 1.00 60.41 97 ALA A CA 1
ATOM 760 C C . ALA A 1 97 ? 8.910 -16.157 -7.743 1.00 60.41 97 ALA A C 1
ATOM 762 O O . ALA A 1 97 ? 9.647 -16.894 -8.400 1.00 60.41 97 ALA A O 1
ATOM 763 N N . ASP A 1 98 ? 9.383 -15.284 -6.849 1.00 57.22 98 ASP A N 1
ATOM 764 C CA . ASP A 1 98 ? 10.815 -15.015 -6.654 1.00 57.22 98 ASP A CA 1
ATOM 765 C C . ASP A 1 98 ? 11.579 -16.238 -6.097 1.00 57.22 98 ASP A C 1
ATOM 767 O O . ASP A 1 98 ? 12.636 -16.638 -6.600 1.00 57.22 98 ASP A O 1
ATOM 771 N N . LYS A 1 99 ? 10.968 -16.957 -5.142 1.00 55.22 99 LYS A N 1
ATOM 772 C CA . LYS A 1 99 ? 11.497 -18.242 -4.644 1.00 55.22 99 LYS A CA 1
ATOM 773 C C . LYS A 1 99 ? 11.545 -19.344 -5.703 1.00 55.22 99 LYS A C 1
ATOM 775 O O . LYS A 1 99 ? 12.379 -20.233 -5.601 1.00 55.22 99 LYS A O 1
ATOM 780 N N . LYS A 1 100 ? 10.653 -19.338 -6.698 1.00 54.28 100 LYS A N 1
ATOM 781 C CA . LYS A 1 100 ? 10.656 -20.357 -7.761 1.00 54.28 100 LYS A CA 1
ATOM 782 C C . LYS A 1 100 ? 11.749 -20.090 -8.799 1.00 54.28 100 LYS A C 1
ATOM 784 O O . LYS A 1 100 ? 12.376 -21.041 -9.251 1.00 54.28 100 LYS A O 1
ATOM 789 N N . SER A 1 101 ? 12.000 -18.822 -9.134 1.00 51.78 101 SER A N 1
ATOM 790 C CA . SER A 1 101 ? 13.064 -18.403 -10.0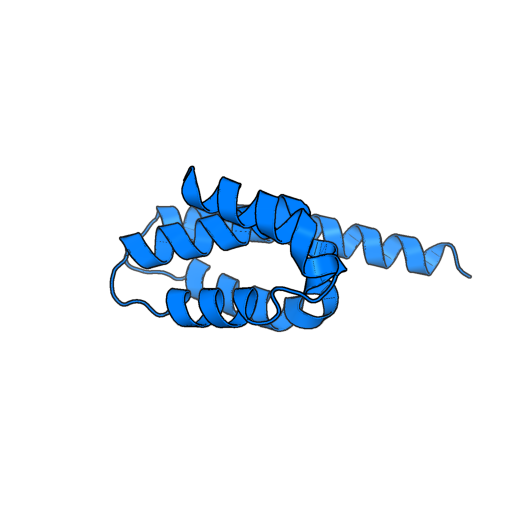64 1.00 51.78 101 SER A CA 1
ATOM 791 C C . SER A 1 101 ? 14.454 -18.863 -9.599 1.00 51.78 101 SER A C 1
ATOM 793 O O . SER A 1 101 ? 15.216 -19.442 -10.367 1.00 51.78 101 SER A O 1
ATOM 795 N N . SER A 1 102 ? 14.731 -18.715 -8.302 1.00 50.62 102 SER A N 1
ATOM 796 C CA . SER A 1 102 ? 16.013 -19.076 -7.678 1.00 50.62 102 SER A CA 1
ATOM 797 C C . SER A 1 102 ? 16.272 -20.585 -7.555 1.00 50.62 102 SER A C 1
ATOM 799 O O . SER A 1 102 ? 17.417 -20.988 -7.367 1.00 50.62 102 SER A O 1
ATOM 801 N N . ILE A 1 103 ? 15.245 -21.433 -7.684 1.00 55.38 103 ILE A N 1
ATOM 802 C CA . ILE A 1 103 ? 15.392 -22.901 -7.655 1.00 55.38 103 ILE A CA 1
ATOM 803 C C . ILE A 1 103 ? 15.756 -23.454 -9.042 1.00 55.38 103 ILE A C 1
ATOM 805 O O . ILE A 1 103 ? 16.398 -24.492 -9.129 1.00 55.38 103 ILE A O 1
ATOM 809 N N . VAL A 1 104 ? 15.380 -22.769 -10.128 1.00 52.59 104 VAL A N 1
ATOM 810 C CA . VAL A 1 104 ? 15.686 -23.216 -11.504 1.00 52.59 104 VAL A CA 1
ATOM 811 C C . VAL A 1 104 ? 17.134 -22.883 -11.905 1.00 52.59 104 VAL A C 1
ATOM 813 O O . VAL A 1 104 ? 17.637 -23.397 -12.896 1.00 52.59 104 VAL A O 1
ATOM 816 N N . SER A 1 105 ? 17.823 -22.050 -11.123 1.00 50.69 105 SER A N 1
ATOM 817 C CA . SER A 1 105 ? 19.220 -21.653 -11.335 1.00 50.69 105 SER A CA 1
ATOM 818 C C . SER A 1 105 ? 20.266 -22.535 -10.626 1.00 50.69 105 SER A C 1
ATOM 820 O O . SER A 1 105 ? 21.412 -22.102 -10.510 1.00 50.69 105 SER A O 1
ATOM 822 N N . PHE A 1 106 ? 19.902 -23.736 -10.160 1.00 40.47 106 PHE A N 1
ATOM 823 C CA . PHE A 1 106 ? 20.829 -24.721 -9.578 1.00 40.47 106 PHE A CA 1
ATOM 824 C C . PHE A 1 106 ? 20.870 -26.021 -10.379 1.00 40.47 106 PHE A C 1
ATOM 826 O O . PHE A 1 106 ? 19.785 -26.516 -10.759 1.00 40.47 106 PHE A O 1
#

Radius of gyration: 14.14 Å; chains: 1; bounding box: 34×36×32 Å

Foldseek 3Di:
DVVLLVVLVVCLVQLVVVNCVCPVVVLLVQCPDPDPVSVLSSLLSLLSNLVRPVVSCVVVVVVVVVSLVVQCPDPPDPSSNVSSVSSVVSNVVVVVVVVVVVVVVD

InterPro domains:
  IPR011989 Armadillo-like helical [G3DSA:1.25.10.10] (1-104)
  IPR016024 Armadillo-type fold [SSF48371] (2-98)
  IPR040122 Importin beta family [PTHR10527] (1-99)
  IPR057672 IPO4/5-like, TPR repeats domain [PF25780] (1-91)

Sequence (106 aa):
HSIAQVISEIADLKLPEKMWPKLLDFLIKASDSPAAHEQEVVIFTLYTLMNTVVGTFAENLPQIYNLFAKALQDPKSLEVRATTVQALGRVSEFMKADKKSSIVSF

pLDDT: mean 87.34, std 12.42, range [40.47, 97.06]

Organism: Phakopsora pachyrhizi (NCBI:txid170000)